Protein AF-A0A2V8GJM5-F1 (afdb_monomer_lite)

Sequence (69 aa):
MHTHKISAVKSRMLAMFAVILPVGLLIPSAHAHHSYAMYDGSVYRVFTGVIVRVIPNAAHFEFHFVPLN

pLDDT: mean 78.53, std 13.65, range [51.91, 95.5]

Secondary structure (DSSP, 8-state):
--HHHHHHHHHHHHHHHHHHHHHHHTSPP--------S--TT------EEEEEEEE-SS-EEEEEEE--

Radius of gyration: 26.74 Å; chains: 1; bounding box: 54×26×70 Å

Foldseek 3Di:
DPVVVVVVVVVVVVVVCVPPVVVVVVPPPPPPPQPPDPPPVVDDDDAAFAFPDWDDDPRDTDTDTDGDD

Structure (mmCIF, N/CA/C/O backbone):
data_AF-A0A2V8GJM5-F1
#
_entry.id   AF-A0A2V8GJM5-F1
#
loop_
_atom_site.group_PDB
_atom_site.id
_atom_site.type_symbol
_atom_site.label_atom_id
_atom_site.label_alt_id
_atom_site.label_comp_id
_atom_site.label_asym_id
_atom_site.label_entity_id
_atom_site.label_seq_id
_atom_site.pdbx_PDB_ins_code
_atom_site.Cartn_x
_atom_site.Cartn_y
_atom_site.Cartn_z
_atom_site.occupancy
_atom_site.B_iso_or_equiv
_atom_site.auth_seq_id
_atom_site.auth_comp_id
_atom_site.auth_asym_id
_atom_site.auth_atom_id
_atom_site.pdbx_PDB_model_num
ATOM 1 N N . MET A 1 1 ? -39.993 15.851 47.323 1.00 53.34 1 MET A N 1
ATOM 2 C CA . MET A 1 1 ? -39.902 16.633 46.062 1.00 53.34 1 MET A CA 1
ATOM 3 C C . MET A 1 1 ? -38.583 16.429 45.282 1.00 53.34 1 MET A C 1
ATOM 5 O O . MET A 1 1 ? -38.230 17.271 44.466 1.00 53.34 1 MET A O 1
ATOM 9 N N . HIS A 1 2 ? -37.850 15.320 45.489 1.00 56.53 2 HIS A N 1
ATOM 10 C CA . HIS A 1 2 ? -36.521 15.083 44.880 1.00 56.53 2 HIS A CA 1
ATOM 11 C C . HIS A 1 2 ? -36.513 13.931 43.848 1.00 56.53 2 HIS A C 1
ATOM 13 O O . HIS A 1 2 ? -35.733 13.934 42.902 1.00 56.53 2 HIS A O 1
ATOM 19 N N . THR A 1 3 ? -37.446 12.984 43.969 1.00 59.66 3 THR A N 1
ATOM 20 C CA . THR A 1 3 ? -37.571 11.777 43.132 1.00 59.66 3 THR A CA 1
ATOM 21 C C . THR A 1 3 ? -38.055 12.058 41.702 1.00 59.66 3 THR A C 1
ATOM 23 O O . THR A 1 3 ? -37.559 11.454 40.752 1.00 59.66 3 THR A O 1
ATOM 26 N N . HIS A 1 4 ? -38.955 13.031 41.513 1.00 57.91 4 HIS A N 1
ATOM 27 C CA . HIS A 1 4 ? -39.481 13.396 40.188 1.00 57.91 4 HIS A CA 1
ATOM 28 C C . HIS A 1 4 ? -38.411 13.962 39.241 1.00 57.91 4 HIS A C 1
ATOM 30 O O . HIS A 1 4 ? -38.455 13.707 38.038 1.00 57.91 4 HIS A O 1
ATOM 36 N N . LYS A 1 5 ? -37.411 14.682 39.771 1.00 58.09 5 LYS A N 1
ATOM 37 C CA . LYS A 1 5 ? -36.321 15.247 38.957 1.00 58.09 5 LYS A CA 1
ATOM 38 C C . LYS A 1 5 ? -35.406 14.153 38.398 1.00 58.09 5 LYS A C 1
ATOM 40 O O . LYS A 1 5 ? -35.029 14.211 37.233 1.00 58.09 5 LYS A O 1
ATOM 45 N N . ILE A 1 6 ? -35.124 13.118 39.193 1.00 61.88 6 ILE A N 1
ATOM 46 C CA . ILE A 1 6 ? -34.294 11.970 38.792 1.00 61.88 6 ILE A CA 1
ATOM 47 C C . ILE A 1 6 ? -34.989 11.160 37.684 1.00 61.88 6 ILE A C 1
ATOM 49 O O . ILE A 1 6 ? -34.349 10.753 36.716 1.00 61.88 6 ILE A O 1
ATOM 53 N N . SER A 1 7 ? -36.309 10.978 37.783 1.00 70.12 7 SER A N 1
ATOM 54 C CA . SER A 1 7 ? -37.120 10.321 36.747 1.00 70.12 7 SER A CA 1
ATOM 55 C C . SER A 1 7 ? -37.103 11.086 35.419 1.00 70.12 7 SER A C 1
ATOM 57 O O . SER A 1 7 ? -36.964 10.483 34.356 1.00 70.12 7 SER A O 1
ATOM 59 N N . ALA A 1 8 ? -37.210 12.416 35.472 1.00 74.00 8 ALA A N 1
ATOM 60 C CA . ALA A 1 8 ? -37.186 13.258 34.279 1.00 74.00 8 ALA A CA 1
ATOM 61 C C . ALA A 1 8 ? -35.822 13.221 33.569 1.00 74.00 8 ALA A C 1
ATOM 63 O O . ALA A 1 8 ? -35.76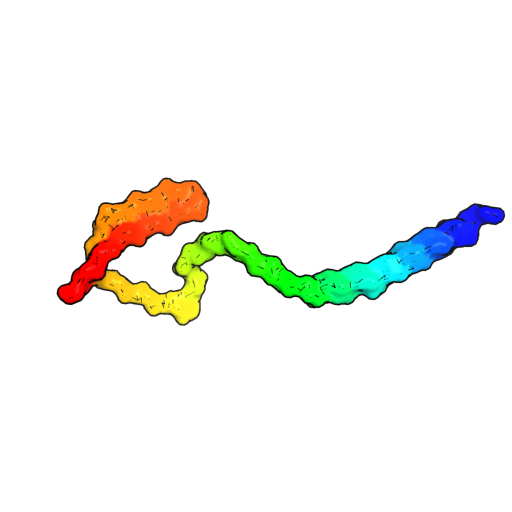9 13.182 32.342 1.00 74.00 8 ALA A O 1
ATOM 64 N N . VAL A 1 9 ? -34.717 13.175 34.321 1.00 80.62 9 VAL A N 1
ATOM 65 C CA . VAL A 1 9 ? -33.364 13.039 33.755 1.00 80.62 9 VAL A CA 1
ATOM 66 C C . VAL A 1 9 ? -33.192 11.687 33.062 1.00 80.62 9 VAL A C 1
ATOM 68 O O . VAL A 1 9 ? -32.755 11.649 31.915 1.00 80.62 9 VAL A O 1
ATOM 71 N N . LYS A 1 10 ? -33.609 10.585 33.700 1.00 80.81 10 LYS A N 1
ATOM 72 C CA . LYS A 1 10 ? -33.556 9.243 33.093 1.00 80.81 10 LYS A CA 1
ATOM 73 C C . LYS A 1 10 ? -34.380 9.154 31.807 1.00 80.81 10 LYS A C 1
ATOM 75 O O . LYS A 1 10 ? -33.901 8.611 30.818 1.00 80.81 10 LYS A O 1
ATOM 80 N N . SER A 1 11 ? -35.582 9.733 31.799 1.00 84.19 11 SER A N 1
ATOM 81 C CA . SER A 1 11 ? -36.446 9.791 30.612 1.00 84.19 11 SER A CA 1
ATOM 82 C C . SER A 1 11 ? -35.818 10.605 29.475 1.00 84.19 11 SER A C 1
ATOM 84 O O . 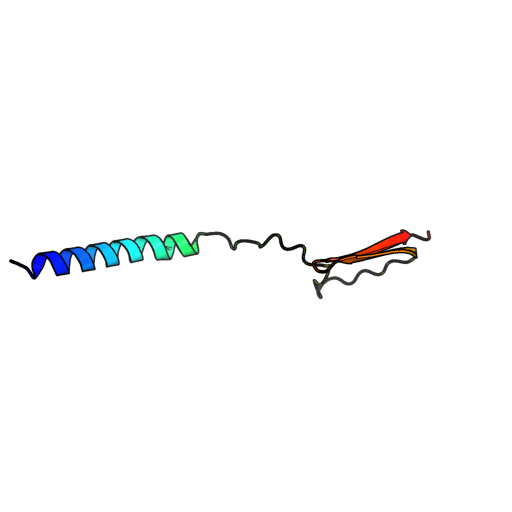SER A 1 11 ? -35.831 10.159 28.331 1.00 84.19 11 SER A O 1
ATOM 86 N N . ARG A 1 12 ? -35.193 11.748 29.783 1.00 87.19 12 ARG A N 1
ATOM 87 C CA . ARG A 1 12 ? -34.461 12.554 28.792 1.00 87.19 12 ARG A CA 1
ATOM 88 C C . ARG A 1 12 ? -33.262 11.810 28.212 1.00 87.19 12 ARG A C 1
ATOM 90 O O . ARG A 1 12 ? -33.054 11.862 27.006 1.00 87.19 12 ARG A O 1
ATOM 97 N N . MET A 1 13 ? -32.510 11.087 29.041 1.00 89.62 13 MET A N 1
ATOM 98 C CA . MET A 1 13 ? -31.400 10.256 28.567 1.00 89.62 13 MET A CA 1
ATOM 99 C C . MET A 1 13 ? -31.889 9.127 27.656 1.00 89.62 13 MET A C 1
ATOM 101 O O . MET A 1 13 ? -31.314 8.918 26.594 1.00 89.62 13 MET A O 1
ATOM 105 N N . LEU A 1 14 ? -32.976 8.446 28.025 1.00 90.19 14 LEU A N 1
ATOM 106 C CA . LEU A 1 14 ? -33.598 7.408 27.197 1.00 90.19 14 LEU A CA 1
ATOM 107 C C . LEU A 1 14 ? -34.057 7.954 25.844 1.00 90.19 14 LEU A C 1
ATOM 109 O O . LEU A 1 14 ? -33.781 7.343 24.816 1.00 90.19 14 LEU A O 1
ATOM 113 N N . ALA A 1 15 ? -34.692 9.127 25.836 1.00 89.12 15 ALA A N 1
ATOM 114 C CA . ALA A 1 15 ? -35.099 9.796 24.605 1.00 89.12 15 ALA A CA 1
ATOM 115 C C . ALA A 1 15 ? -33.891 10.178 23.734 1.00 89.12 15 ALA A C 1
ATOM 117 O O . ALA A 1 15 ? -33.916 9.966 22.527 1.00 89.12 15 ALA A O 1
ATOM 118 N N . MET A 1 16 ? -32.806 10.678 24.335 1.00 91.56 16 MET A N 1
ATOM 119 C CA . MET A 1 16 ? -31.571 10.966 23.600 1.00 91.56 16 MET A CA 1
ATOM 120 C C . MET A 1 16 ? -30.960 9.703 22.989 1.00 91.56 16 MET A C 1
ATOM 122 O O . MET A 1 16 ? -30.607 9.716 21.815 1.00 91.56 16 MET A O 1
ATOM 126 N N . PHE A 1 17 ? -30.876 8.602 23.740 1.00 91.38 17 PHE A N 1
ATOM 127 C CA . PHE A 1 17 ? -30.367 7.330 23.217 1.00 91.38 17 PHE A CA 1
ATOM 128 C C . PHE A 1 17 ? -31.235 6.779 22.085 1.00 91.38 17 PHE A C 1
ATOM 130 O O . PHE A 1 17 ? -30.697 6.315 21.080 1.00 91.38 17 PHE A O 1
ATOM 137 N N . ALA A 1 18 ? -32.559 6.885 22.217 1.00 90.62 18 ALA A N 1
ATOM 138 C CA . ALA A 1 18 ? -33.505 6.461 21.190 1.00 90.62 18 ALA A CA 1
ATOM 139 C C . ALA A 1 18 ? -33.347 7.236 19.872 1.00 90.62 18 ALA A C 1
ATOM 141 O O . ALA A 1 18 ? -33.699 6.709 18.823 1.00 90.62 18 ALA A O 1
ATOM 142 N N . VAL A 1 19 ? -32.801 8.457 19.910 1.00 90.06 19 VAL A N 1
ATOM 143 C CA . VAL A 1 19 ? -32.531 9.270 18.713 1.00 90.06 19 VAL A CA 1
ATOM 144 C C . VAL A 1 19 ? -31.105 9.064 18.193 1.00 90.06 19 VAL A C 1
ATOM 146 O O . VAL A 1 19 ? -30.912 8.849 17.001 1.00 90.06 19 VAL A O 1
ATOM 149 N N . ILE A 1 20 ? -30.095 9.099 19.064 1.00 92.25 20 ILE A N 1
ATOM 150 C CA . ILE A 1 20 ? -28.680 9.052 18.660 1.00 92.25 20 ILE A CA 1
ATOM 151 C C . ILE A 1 20 ? -28.315 7.692 18.058 1.00 92.25 20 ILE A C 1
ATOM 153 O O . ILE A 1 20 ? -27.593 7.641 17.065 1.00 92.25 20 ILE A O 1
ATOM 157 N N . LEU A 1 21 ? -28.820 6.596 18.631 1.00 91.94 21 LEU A N 1
ATOM 158 C CA . LEU A 1 21 ? -28.485 5.245 18.184 1.00 91.94 21 LEU A CA 1
ATOM 159 C C . LEU A 1 21 ? -28.904 4.974 16.722 1.00 91.94 21 LEU A C 1
ATOM 161 O O . LEU A 1 21 ? -28.036 4.595 15.937 1.00 91.94 21 LEU A O 1
ATOM 165 N N . PRO A 1 22 ? -30.167 5.196 16.301 1.00 91.31 22 PRO A N 1
ATOM 166 C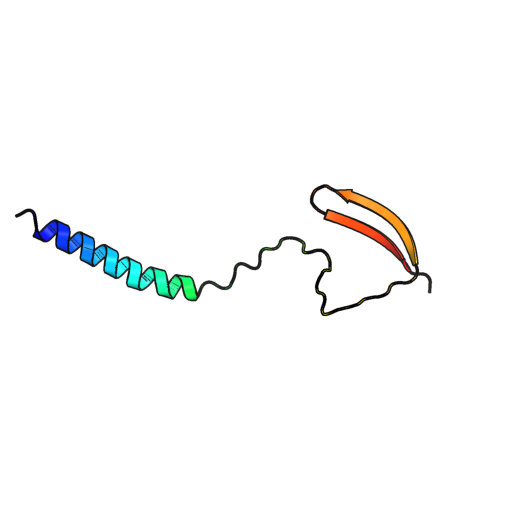 CA . PRO A 1 22 ? -30.558 4.977 14.908 1.00 91.31 22 PRO A CA 1
ATOM 167 C C . PRO A 1 22 ? -29.923 5.979 13.939 1.00 91.31 22 PRO A C 1
ATOM 169 O O . PRO A 1 22 ? -29.595 5.598 12.820 1.00 91.31 22 PRO A O 1
ATOM 172 N N . VAL A 1 23 ? -29.687 7.229 14.355 1.00 89.81 23 VAL A N 1
ATOM 173 C CA . VAL A 1 23 ? -28.971 8.211 13.520 1.00 89.81 23 VAL A CA 1
ATOM 174 C C . VAL A 1 23 ? -27.523 7.775 13.291 1.00 89.81 23 VAL A C 1
ATOM 176 O O . VAL A 1 23 ? -27.030 7.880 12.173 1.00 89.81 23 VAL A O 1
ATOM 179 N N . GLY A 1 24 ? -26.866 7.213 14.309 1.00 85.19 24 GLY A N 1
ATOM 180 C CA . GLY A 1 24 ? -25.515 6.662 14.199 1.00 85.19 24 GLY A CA 1
ATOM 181 C C . GLY A 1 24 ? -25.396 5.508 13.198 1.00 85.19 24 GLY A C 1
ATOM 182 O O . GLY A 1 24 ? -24.364 5.378 12.549 1.00 85.19 24 GLY A O 1
ATOM 183 N N . LEU A 1 25 ? -26.458 4.715 13.019 1.00 86.69 25 LEU A N 1
ATOM 184 C CA . LEU A 1 25 ? -26.503 3.610 12.049 1.00 86.69 25 LEU A CA 1
ATOM 185 C C . LEU A 1 25 ? -26.679 4.079 10.597 1.00 86.69 25 LEU A C 1
ATOM 187 O O . LEU A 1 25 ? -26.405 3.316 9.674 1.00 86.69 25 LEU A O 1
ATOM 191 N N . LEU A 1 26 ? -27.136 5.318 10.392 1.00 88.69 26 LEU A N 1
ATOM 192 C CA . LEU A 1 26 ? -27.267 5.941 9.072 1.00 88.69 26 LEU A CA 1
ATOM 193 C C . LEU A 1 26 ? -25.997 6.678 8.639 1.00 88.69 26 LEU A C 1
ATOM 195 O O . LEU A 1 26 ? -25.921 7.138 7.499 1.00 88.69 26 LEU A O 1
ATOM 199 N N . ILE A 1 27 ? -25.008 6.815 9.529 1.00 82.81 27 ILE A N 1
ATOM 200 C CA . ILE A 1 27 ? -23.728 7.422 9.178 1.00 82.81 27 ILE A CA 1
ATOM 201 C C . ILE A 1 27 ? -23.017 6.443 8.235 1.00 82.81 27 ILE A C 1
ATOM 203 O O . ILE A 1 27 ? -22.721 5.318 8.651 1.00 82.81 27 ILE A O 1
ATOM 207 N N . PRO A 1 28 ? -22.753 6.826 6.970 1.00 78.94 28 PRO A N 1
ATOM 208 C CA . PRO A 1 28 ? -22.000 5.973 6.064 1.00 78.94 28 PRO A CA 1
ATOM 209 C C . PRO A 1 28 ? -20.652 5.660 6.704 1.00 78.94 28 PRO A C 1
ATOM 211 O O . PRO A 1 28 ? -20.077 6.512 7.389 1.00 78.94 28 PRO A O 1
ATOM 214 N N . SER A 1 29 ? -20.151 4.440 6.497 1.00 76.62 29 SER A N 1
ATOM 215 C CA . SER A 1 29 ? -18.842 4.066 7.019 1.00 76.62 29 SER A CA 1
ATOM 216 C C . SER A 1 29 ? -17.839 5.131 6.596 1.00 76.62 29 SER A C 1
ATOM 218 O O . SER A 1 29 ? -17.706 5.433 5.406 1.00 76.62 29 SER A O 1
ATOM 220 N N . ALA A 1 30 ? -17.178 5.743 7.583 1.00 69.25 30 ALA A N 1
ATOM 221 C CA . ALA A 1 30 ? -16.069 6.636 7.322 1.00 69.25 30 ALA A CA 1
ATOM 222 C C . ALA A 1 30 ? -15.020 5.799 6.588 1.00 69.25 30 ALA A C 1
ATOM 224 O O . ALA A 1 30 ? -14.278 5.035 7.205 1.00 69.25 30 ALA A O 1
ATOM 225 N N . HIS A 1 31 ? -15.034 5.874 5.257 1.00 62.59 31 HIS A N 1
ATOM 226 C CA . HIS A 1 31 ? -13.998 5.315 4.415 1.00 62.59 31 HIS A CA 1
ATOM 227 C C . HIS A 1 31 ? -12.769 6.126 4.748 1.00 62.59 31 HIS A C 1
ATOM 229 O O . HIS A 1 31 ? -12.601 7.258 4.294 1.00 62.59 31 HIS A O 1
ATOM 235 N N . ALA A 1 32 ? -11.972 5.586 5.658 1.00 58.34 32 ALA A N 1
ATOM 236 C CA . ALA A 1 32 ? -10.739 6.209 6.031 1.00 58.34 32 ALA A CA 1
ATOM 237 C C . ALA A 1 32 ? -9.912 6.324 4.748 1.00 58.34 32 ALA A C 1
ATOM 239 O O . ALA A 1 32 ? -9.540 5.317 4.147 1.00 58.34 32 ALA A O 1
ATOM 240 N N . HIS A 1 33 ? -9.671 7.559 4.304 1.00 53.38 33 HIS A N 1
ATOM 241 C CA . HIS A 1 33 ? -8.806 7.892 3.173 1.00 53.38 33 HIS A CA 1
ATOM 242 C C . HIS A 1 33 ? -7.341 7.708 3.597 1.00 53.38 33 HIS A C 1
ATOM 244 O O . HIS A 1 33 ? -6.498 8.585 3.446 1.00 53.38 33 HIS A O 1
ATOM 250 N N . HIS A 1 34 ? -7.050 6.577 4.232 1.00 51.91 34 HIS A N 1
ATOM 251 C CA . HIS A 1 34 ? -5.699 6.098 4.390 1.00 51.91 34 HIS A CA 1
ATOM 252 C C . HIS A 1 34 ? -5.337 5.510 3.041 1.00 51.91 34 HIS A C 1
ATOM 254 O O . HIS A 1 34 ? -6.099 4.728 2.477 1.00 51.91 34 HIS A O 1
ATOM 260 N N . SER A 1 35 ? -4.224 5.957 2.483 1.00 54.00 35 SER A N 1
ATOM 261 C CA . SER A 1 35 ? -3.677 5.458 1.234 1.00 54.00 35 SER A CA 1
ATOM 262 C C . SER A 1 35 ? -3.382 3.966 1.404 1.00 54.00 35 SER A C 1
ATOM 264 O O . SER A 1 35 ? -2.287 3.578 1.802 1.00 54.00 35 SER A O 1
ATOM 266 N N . TYR A 1 36 ? -4.382 3.112 1.190 1.00 51.91 36 TYR A N 1
ATOM 267 C CA . TYR A 1 36 ? -4.202 1.674 1.174 1.00 51.91 36 TYR A CA 1
ATOM 268 C C . TYR A 1 36 ? -3.404 1.377 -0.088 1.00 51.91 36 TYR A C 1
ATOM 270 O O . TYR A 1 36 ? -3.920 1.425 -1.206 1.00 51.91 36 TYR A O 1
ATOM 278 N N . ALA A 1 37 ? -2.107 1.140 0.107 1.00 56.78 37 ALA A N 1
ATOM 279 C CA . ALA A 1 37 ? -1.268 0.468 -0.867 1.00 56.78 37 ALA A CA 1
ATOM 280 C C . ALA A 1 37 ? -2.054 -0.722 -1.429 1.00 56.78 37 ALA A C 1
ATOM 282 O O . ALA A 1 37 ? -2.740 -1.396 -0.663 1.00 56.78 37 ALA 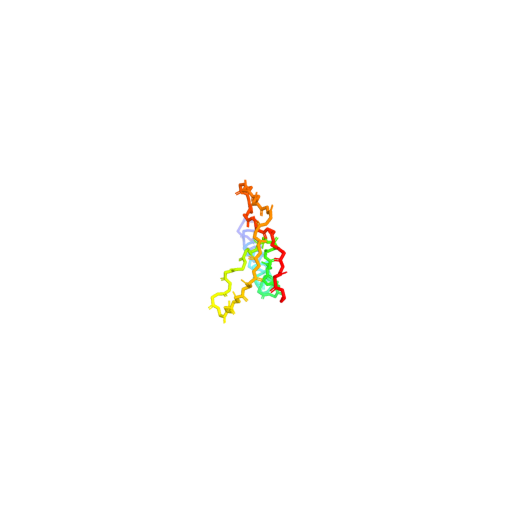A O 1
ATOM 283 N N . MET A 1 38 ? -1.983 -0.933 -2.745 1.00 56.53 38 MET A N 1
ATOM 284 C CA . MET A 1 38 ? -2.582 -2.054 -3.477 1.00 56.53 38 MET A CA 1
ATOM 285 C C . MET A 1 38 ? -2.405 -3.394 -2.740 1.00 56.53 38 MET A C 1
ATOM 287 O O . MET A 1 38 ? -1.480 -4.150 -3.012 1.00 56.53 38 MET A O 1
ATOM 291 N N . TYR A 1 39 ? -3.294 -3.700 -1.809 1.00 56.09 39 TYR A N 1
ATOM 292 C CA . TYR A 1 39 ? -3.403 -4.996 -1.154 1.00 56.09 39 TYR A CA 1
ATOM 293 C C . TYR A 1 39 ? -4.868 -5.425 -1.176 1.00 56.09 39 TYR A C 1
ATOM 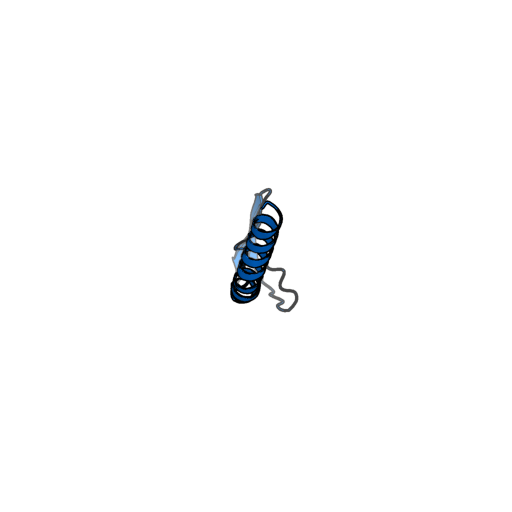295 O O . TYR A 1 39 ? -5.390 -6.029 -0.246 1.00 56.09 39 TYR A O 1
ATOM 303 N N . ASP A 1 40 ? -5.548 -5.093 -2.273 1.00 64.94 40 ASP A N 1
ATOM 304 C CA . ASP A 1 40 ? -6.744 -5.812 -2.667 1.00 64.94 40 ASP A CA 1
ATOM 305 C C . ASP A 1 40 ? -6.299 -7.155 -3.255 1.00 64.94 40 ASP A C 1
ATOM 307 O O . ASP A 1 40 ? -5.905 -7.250 -4.418 1.00 64.94 40 ASP A O 1
ATOM 311 N N . GLY A 1 41 ? -6.331 -8.196 -2.422 1.00 67.38 41 GLY A N 1
ATOM 312 C CA . GLY A 1 41 ? -5.983 -9.560 -2.822 1.00 67.38 41 GLY A CA 1
ATOM 313 C C . GLY A 1 41 ? -6.909 -10.157 -3.888 1.00 67.38 41 GLY A C 1
ATOM 314 O O . GLY A 1 41 ? -6.624 -11.248 -4.376 1.00 67.38 41 GLY A O 1
ATOM 315 N N . SER A 1 42 ? -8.000 -9.478 -4.265 1.00 78.00 42 SER A N 1
ATOM 316 C CA . SER A 1 42 ? -8.856 -9.899 -5.378 1.00 78.00 42 SER A CA 1
ATOM 317 C C . SER A 1 42 ? -8.296 -9.516 -6.754 1.00 78.00 42 SER A C 1
ATOM 319 O O . SER A 1 42 ? -8.727 -10.078 -7.762 1.00 78.00 42 SER A O 1
ATOM 321 N N . VAL A 1 43 ? -7.315 -8.604 -6.820 1.00 70.06 43 VAL A N 1
ATOM 322 C CA . VAL A 1 43 ? -6.767 -8.085 -8.080 1.00 70.06 43 VAL A CA 1
ATOM 323 C C . VAL A 1 43 ? -5.259 -8.299 -8.149 1.00 70.06 43 VAL A C 1
ATOM 325 O O . VAL A 1 43 ? -4.483 -7.668 -7.438 1.00 70.06 43 VAL A O 1
ATOM 328 N N . TYR A 1 44 ? -4.826 -9.134 -9.093 1.00 79.75 44 TYR A N 1
ATOM 329 C CA . TYR A 1 44 ? -3.412 -9.319 -9.413 1.00 79.75 44 TYR A CA 1
ATOM 330 C C . TYR A 1 44 ? -3.042 -8.507 -10.660 1.00 79.75 44 TYR A C 1
ATOM 332 O O . TYR A 1 44 ? -3.692 -8.628 -11.700 1.00 79.75 44 TYR A O 1
ATOM 340 N N . ARG A 1 45 ? -2.003 -7.671 -10.569 1.00 79.38 45 ARG A N 1
ATOM 341 C CA . ARG A 1 45 ? -1.464 -6.906 -11.707 1.00 79.38 45 ARG A CA 1
ATOM 342 C C . ARG A 1 45 ? 0.013 -7.229 -11.886 1.00 79.38 45 ARG A C 1
ATOM 344 O O . ARG A 1 45 ? 0.773 -7.174 -10.925 1.00 79.38 45 ARG A O 1
ATOM 351 N N . VAL A 1 46 ? 0.410 -7.529 -13.120 1.00 83.56 46 VAL A N 1
ATOM 352 C CA . VAL A 1 46 ? 1.808 -7.753 -13.510 1.00 83.56 46 VAL A CA 1
ATOM 353 C C . VAL A 1 46 ? 2.236 -6.604 -14.409 1.00 83.56 46 VAL A C 1
ATOM 355 O O . VAL A 1 46 ? 1.567 -6.317 -15.400 1.00 83.56 46 VAL A O 1
ATOM 358 N N . PHE A 1 47 ? 3.341 -5.952 -14.060 1.00 84.62 47 PHE A N 1
ATOM 359 C CA . PHE A 1 47 ? 3.934 -4.875 -14.847 1.00 84.62 47 PHE A CA 1
ATOM 360 C C . PHE A 1 47 ? 5.340 -5.286 -15.285 1.00 84.62 47 PHE A C 1
ATOM 362 O O . PHE A 1 47 ? 6.126 -5.767 -14.469 1.00 84.62 47 PHE A O 1
ATOM 369 N N . THR A 1 48 ? 5.663 -5.068 -16.559 1.00 90.69 48 THR A N 1
ATOM 370 C CA . THR A 1 48 ? 7.009 -5.265 -17.109 1.00 90.69 48 THR A CA 1
ATOM 371 C C . THR A 1 48 ? 7.649 -3.905 -17.338 1.00 90.69 48 THR A C 1
ATOM 373 O O . THR A 1 48 ? 7.076 -3.039 -17.997 1.00 90.69 48 THR A O 1
ATOM 376 N N . GLY A 1 49 ? 8.832 -3.692 -16.772 1.00 91.19 49 GLY A N 1
ATOM 377 C CA . GLY A 1 49 ? 9.492 -2.398 -16.840 1.00 91.19 49 GLY A CA 1
ATOM 378 C C . GLY A 1 49 ? 10.789 -2.346 -16.048 1.00 91.19 49 GLY A C 1
ATOM 379 O O . GLY A 1 49 ? 11.232 -3.345 -15.482 1.00 91.19 49 GLY A O 1
ATOM 380 N N . VAL A 1 50 ? 11.376 -1.154 -15.985 1.00 93.94 50 VAL A N 1
ATOM 381 C CA . VAL A 1 50 ? 12.550 -0.859 -15.154 1.00 93.94 50 VAL A CA 1
ATOM 382 C C . VAL A 1 50 ? 12.119 0.005 -13.980 1.00 93.94 50 VAL A C 1
ATOM 384 O O . VAL A 1 50 ? 11.502 1.050 -14.178 1.00 93.94 50 VAL A O 1
ATOM 387 N N . ILE A 1 51 ? 12.467 -0.400 -12.758 1.00 92.81 51 ILE A N 1
ATOM 388 C CA . ILE A 1 51 ? 12.303 0.449 -11.573 1.00 92.81 51 ILE A CA 1
ATOM 389 C C . ILE A 1 51 ? 13.351 1.560 -11.638 1.00 92.81 51 ILE A C 1
ATOM 391 O O . ILE A 1 51 ? 14.550 1.289 -11.655 1.00 92.81 51 ILE A O 1
ATOM 395 N N . VAL A 1 52 ? 12.898 2.810 -11.657 1.00 95.50 52 VAL A N 1
ATOM 396 C CA . VAL A 1 52 ? 13.770 3.993 -11.742 1.00 95.50 52 VAL A CA 1
ATOM 397 C C . VAL A 1 52 ? 13.945 4.699 -10.401 1.00 95.50 52 VAL A C 1
ATOM 399 O O . VAL A 1 52 ? 14.894 5.462 -10.229 1.00 95.50 52 VAL A O 1
ATOM 402 N N . ARG A 1 53 ? 13.046 4.465 -9.438 1.00 94.94 53 ARG A N 1
ATOM 403 C CA . ARG A 1 53 ? 13.128 5.048 -8.093 1.00 94.94 53 ARG A CA 1
ATOM 404 C C . ARG A 1 53 ? 12.386 4.195 -7.068 1.00 94.94 53 ARG A C 1
ATOM 406 O O . ARG A 1 53 ? 11.300 3.691 -7.347 1.00 94.94 53 ARG A O 1
ATOM 413 N N . VAL A 1 54 ? 12.962 4.117 -5.870 1.00 93.06 54 VAL A N 1
ATOM 414 C CA . VAL A 1 54 ? 12.336 3.561 -4.663 1.00 93.06 54 VAL A CA 1
ATOM 415 C C . VAL A 1 54 ? 12.258 4.670 -3.618 1.00 93.06 54 VAL A C 1
ATOM 417 O O . VAL A 1 54 ? 13.268 5.326 -3.358 1.00 93.06 54 VAL A O 1
ATOM 420 N N . ILE A 1 55 ? 11.080 4.896 -3.034 1.00 93.06 55 ILE A N 1
ATOM 421 C CA . ILE A 1 55 ? 10.879 5.901 -1.977 1.00 93.06 55 ILE A CA 1
ATOM 422 C C . ILE A 1 55 ? 10.388 5.195 -0.707 1.00 93.06 55 ILE A C 1
ATOM 424 O O . ILE A 1 55 ? 9.206 4.856 -0.613 1.00 93.06 55 ILE A O 1
ATOM 428 N N . PRO A 1 56 ? 11.279 4.960 0.275 1.00 88.69 56 PRO A N 1
ATOM 429 C CA . PRO A 1 56 ? 10.913 4.349 1.542 1.00 88.69 56 PRO A CA 1
ATOM 430 C C . PRO A 1 56 ? 10.511 5.417 2.563 1.00 88.69 56 PRO A C 1
ATOM 432 O O . PRO A 1 56 ? 11.342 5.895 3.334 1.00 88.69 56 PRO A O 1
ATOM 435 N N . ASN A 1 57 ? 9.239 5.812 2.572 1.00 83.19 57 ASN A N 1
ATOM 436 C CA . ASN A 1 57 ? 8.702 6.678 3.619 1.00 83.19 57 ASN A CA 1
ATOM 437 C C . ASN A 1 57 ? 8.105 5.831 4.754 1.00 83.19 57 ASN A C 1
ATOM 439 O O . ASN A 1 57 ? 7.634 4.716 4.545 1.00 83.19 57 ASN A O 1
ATOM 443 N N . ALA A 1 58 ? 8.072 6.378 5.966 1.00 75.69 58 ALA A N 1
ATOM 444 C CA . ALA A 1 58 ? 7.500 5.708 7.131 1.00 75.69 58 ALA A CA 1
ATOM 445 C C . ALA A 1 58 ? 5.995 5.414 6.975 1.00 75.69 58 ALA A C 1
ATOM 447 O O . ALA A 1 58 ? 5.493 4.462 7.564 1.00 75.69 58 ALA A O 1
ATOM 448 N N . ALA A 1 59 ? 5.281 6.223 6.183 1.00 77.19 59 ALA A N 1
ATOM 449 C CA . ALA A 1 59 ? 3.836 6.100 5.977 1.00 77.19 59 ALA A CA 1
ATOM 450 C C . ALA A 1 59 ? 3.437 5.489 4.620 1.00 77.19 59 ALA A C 1
ATOM 452 O O . ALA A 1 59 ? 2.284 5.102 4.447 1.00 77.19 59 ALA A O 1
ATOM 453 N N . HIS A 1 60 ? 4.355 5.418 3.652 1.00 76.75 60 HIS A N 1
ATOM 454 C CA . HIS A 1 60 ? 4.106 4.831 2.336 1.00 76.75 60 HIS A CA 1
ATOM 455 C C . HIS A 1 60 ? 5.400 4.320 1.705 1.00 76.75 60 HIS A C 1
ATOM 457 O O . HIS A 1 60 ? 6.474 4.888 1.887 1.00 76.75 60 HIS A O 1
ATOM 463 N N . PHE A 1 61 ? 5.280 3.253 0.926 1.00 82.69 61 PHE A N 1
ATOM 464 C CA . PHE A 1 61 ? 6.388 2.671 0.188 1.00 82.69 61 PHE A CA 1
ATOM 465 C C . PHE A 1 61 ? 6.043 2.666 -1.299 1.00 82.69 61 PHE A C 1
ATOM 467 O O . PHE A 1 61 ? 5.028 2.090 -1.693 1.00 82.69 61 PHE A O 1
ATOM 474 N N . GLU A 1 62 ? 6.857 3.341 -2.110 1.00 88.44 62 GLU A N 1
ATOM 475 C CA . GLU A 1 62 ? 6.575 3.556 -3.532 1.00 88.44 62 GLU A CA 1
ATOM 476 C C . GLU A 1 62 ? 7.675 3.012 -4.443 1.00 88.44 62 GLU A C 1
ATOM 478 O O . GLU A 1 62 ? 8.873 3.145 -4.167 1.00 88.44 62 GLU A O 1
ATOM 483 N N . PHE A 1 63 ? 7.237 2.496 -5.593 1.00 89.69 63 PHE A N 1
ATOM 484 C CA . PHE A 1 63 ? 8.080 2.142 -6.728 1.00 89.69 63 PHE A CA 1
ATOM 485 C C . PHE A 1 63 ? 7.661 2.948 -7.949 1.00 89.69 63 PHE A C 1
ATOM 487 O O . PHE A 1 63 ? 6.506 2.888 -8.372 1.00 89.69 63 PHE A O 1
ATOM 494 N N . HIS A 1 64 ? 8.597 3.679 -8.545 1.00 90.38 64 HIS A N 1
ATOM 495 C CA . HIS A 1 64 ? 8.375 4.328 -9.835 1.00 90.38 64 HIS A CA 1
ATOM 496 C C . HIS A 1 64 ? 9.031 3.459 -10.901 1.00 90.38 64 HIS A C 1
ATOM 498 O O . HIS A 1 64 ? 10.212 3.123 -10.778 1.00 90.38 64 HIS A O 1
ATOM 504 N N . PHE A 1 65 ? 8.280 3.086 -11.934 1.00 91.62 65 PHE A N 1
ATOM 505 C CA . PHE A 1 65 ? 8.777 2.249 -13.021 1.00 91.62 65 PHE A CA 1
ATOM 506 C C . PHE A 1 65 ? 8.472 2.868 -14.381 1.00 91.62 65 PHE A C 1
ATOM 508 O O . PHE A 1 65 ? 7.472 3.563 -14.554 1.00 91.62 65 PHE A O 1
ATOM 515 N N . VAL A 1 66 ? 9.344 2.593 -15.345 1.00 92.12 66 VAL A N 1
ATOM 516 C CA . VAL A 1 66 ? 9.124 2.902 -16.758 1.00 92.12 66 VAL A CA 1
ATOM 517 C C . VAL A 1 66 ? 8.735 1.597 -17.451 1.00 92.12 66 VAL A C 1
ATOM 519 O O . VAL A 1 66 ? 9.518 0.643 -17.380 1.00 92.12 66 VAL A O 1
ATOM 522 N N . PRO A 1 67 ? 7.543 1.507 -18.067 1.00 89.19 67 PRO A N 1
ATOM 523 C CA . PRO A 1 67 ? 7.140 0.311 -18.790 1.00 89.19 67 PRO A CA 1
ATOM 524 C C . PRO A 1 67 ? 8.073 0.075 -19.980 1.00 89.19 67 PRO A C 1
ATOM 526 O O . PRO A 1 67 ? 8.484 1.016 -20.660 1.00 89.19 67 PRO A O 1
ATOM 529 N N . LEU A 1 68 ? 8.427 -1.189 -20.195 1.00 81.44 68 LEU A N 1
ATOM 530 C CA . LEU A 1 68 ? 9.143 -1.621 -21.389 1.00 81.44 68 LEU A CA 1
ATOM 531 C C . LEU A 1 68 ? 8.099 -2.219 -22.327 1.00 81.44 68 LEU A C 1
ATOM 533 O O . LEU A 1 68 ? 7.503 -3.247 -22.006 1.00 81.44 68 LEU A O 1
ATOM 537 N N . ASN A 1 69 ? 7.842 -1.512 -23.423 1.00 66.94 69 ASN A N 1
ATOM 538 C CA . ASN A 1 69 ? 6.908 -1.912 -24.469 1.00 66.94 69 ASN A CA 1
ATOM 539 C C 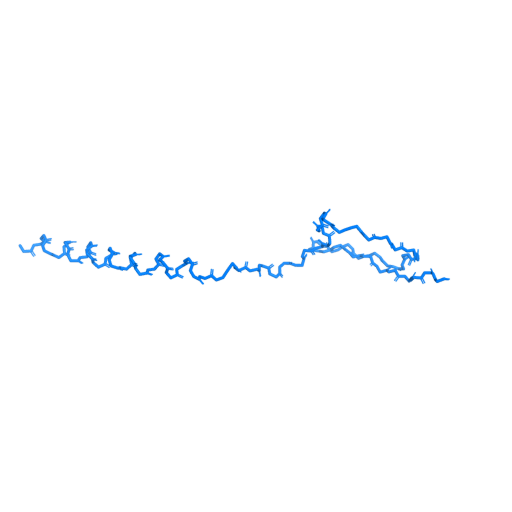. ASN A 1 69 ? 7.583 -2.887 -25.433 1.00 66.94 69 ASN A C 1
ATOM 541 O O . ASN A 1 69 ? 8.751 -2.613 -25.796 1.00 66.94 69 ASN A O 1
#